Protein AF-A0A968WGW6-F1 (afdb_monomer)

Solvent-accessible surface area (backbone atoms only — not comparable to full-atom values): 3790 Å² total; per-residue (Å²): 138,78,81,83,78,74,76,85,71,91,60,93,43,71,43,83,65,50,78,43,75,61,52,95,88,59,64,75,87,40,46,39,62,72,59,23,73,75,49,97,53,58,28,26,60,42,66,42,70,60,74,79,75,79,79,125

pLDDT: mean 72.77, std 19.75, range [35.44, 94.5]

Mean predicted aligned error: 11.07 Å

Secondary structure (DSSP, 8-state):
-----------TTEEEEEEEE--TTS-GGGB-HHHHHHTTS-EEEEEEE-------

Structure (mmCIF, N/CA/C/O backbone):
data_AF-A0A968WGW6-F1
#
_entry.id   AF-A0A968WGW6-F1
#
loop_
_atom_site.group_PDB
_atom_site.id
_atom_site.type_symbol
_atom_site.label_atom_id
_atom_site.label_alt_id
_atom_site.label_comp_id
_atom_site.label_asym_id
_atom_site.label_entity_id
_atom_site.label_seq_id
_atom_site.pdbx_PDB_ins_code
_atom_site.Cartn_x
_atom_site.Cartn_y
_atom_site.Cartn_z
_atom_site.occupancy
_atom_site.B_iso_or_equiv
_atom_site.auth_seq_id
_atom_site.auth_comp_id
_atom_site.auth_asym_id
_atom_site.auth_atom_id
_atom_site.pdbx_PDB_model_num
ATOM 1 N N . MET A 1 1 ? 20.940 6.875 2.217 1.00 35.44 1 MET A N 1
ATOM 2 C CA . MET A 1 1 ? 19.652 7.481 1.822 1.00 35.44 1 MET A CA 1
ATOM 3 C C . MET A 1 1 ? 18.546 6.523 2.232 1.00 35.44 1 MET A C 1
ATOM 5 O O . MET A 1 1 ? 18.154 5.669 1.450 1.00 35.44 1 MET A O 1
ATOM 9 N N . GLN A 1 2 ? 18.150 6.581 3.503 1.00 41.25 2 GLN A N 1
ATOM 10 C CA . GLN A 1 2 ? 16.979 5.869 4.013 1.00 41.25 2 GLN A CA 1
ATOM 11 C C . GLN A 1 2 ? 15.795 6.798 3.784 1.00 41.25 2 GLN A C 1
ATOM 13 O O . GLN A 1 2 ? 15.851 7.958 4.173 1.00 41.25 2 GLN A O 1
ATOM 18 N N . GLY A 1 3 ? 14.808 6.324 3.031 1.00 39.81 3 GLY A N 1
ATOM 19 C CA . GLY A 1 3 ? 13.609 7.092 2.747 1.00 39.81 3 GLY A CA 1
ATOM 20 C C . GLY A 1 3 ? 12.802 7.237 4.024 1.00 39.81 3 GLY A C 1
ATOM 21 O O . GLY A 1 3 ? 12.216 6.266 4.493 1.00 39.81 3 GLY A O 1
ATOM 22 N N . ASP A 1 4 ? 12.803 8.448 4.559 1.00 42.50 4 ASP A N 1
ATOM 23 C CA . ASP A 1 4 ? 11.825 8.989 5.487 1.00 42.50 4 ASP A CA 1
ATOM 24 C C . ASP A 1 4 ? 10.390 8.666 5.037 1.00 42.50 4 ASP A C 1
ATOM 26 O O . ASP A 1 4 ? 9.751 9.444 4.329 1.00 42.50 4 ASP A O 1
ATOM 30 N N . PHE A 1 5 ? 9.838 7.534 5.473 1.00 48.09 5 PHE A N 1
ATOM 31 C CA . PHE A 1 5 ? 8.389 7.382 5.558 1.00 48.09 5 PHE A CA 1
ATOM 32 C C . PHE A 1 5 ? 7.937 8.031 6.866 1.00 48.09 5 PHE A C 1
ATOM 34 O O . PHE A 1 5 ? 7.688 7.376 7.873 1.00 48.09 5 PHE A O 1
ATOM 41 N N . HIS A 1 6 ? 7.871 9.363 6.841 1.00 43.84 6 HIS A N 1
ATOM 42 C CA . HIS A 1 6 ? 7.135 10.137 7.829 1.00 43.84 6 HIS A CA 1
ATOM 43 C C . HIS A 1 6 ? 5.651 9.770 7.696 1.00 43.84 6 HIS A C 1
ATOM 45 O O . HIS A 1 6 ? 4.935 10.294 6.840 1.00 43.84 6 HIS A O 1
ATOM 51 N N . SER A 1 7 ? 5.199 8.829 8.524 1.00 50.34 7 SER A N 1
ATOM 52 C CA . SER A 1 7 ? 3.785 8.521 8.709 1.00 50.34 7 SER A CA 1
ATOM 53 C C . SER A 1 7 ? 3.054 9.786 9.157 1.00 50.34 7 SER A C 1
ATOM 55 O O . SER A 1 7 ? 3.131 10.201 10.308 1.00 50.34 7 SER A O 1
ATOM 57 N N . ILE A 1 8 ? 2.319 10.402 8.233 1.00 51.25 8 ILE A N 1
ATOM 58 C CA . ILE A 1 8 ? 1.412 11.531 8.491 1.00 51.25 8 ILE A CA 1
ATOM 59 C C . ILE A 1 8 ? 0.154 11.129 9.281 1.00 51.25 8 ILE A C 1
ATOM 61 O O . ILE A 1 8 ? -0.738 11.952 9.467 1.00 51.25 8 ILE A O 1
ATOM 65 N N . PHE A 1 9 ? 0.056 9.892 9.775 1.00 49.84 9 PHE A N 1
ATOM 66 C CA . PHE A 1 9 ? -1.126 9.423 10.488 1.00 49.84 9 PHE A CA 1
ATOM 67 C C . PHE A 1 9 ? -0.920 9.460 12.006 1.00 49.84 9 PHE A C 1
ATOM 69 O O . PHE A 1 9 ? -0.616 8.468 12.659 1.00 49.84 9 PHE A O 1
ATOM 76 N N . LYS A 1 10 ? -1.113 10.652 12.582 1.00 49.59 10 LYS A N 1
ATOM 77 C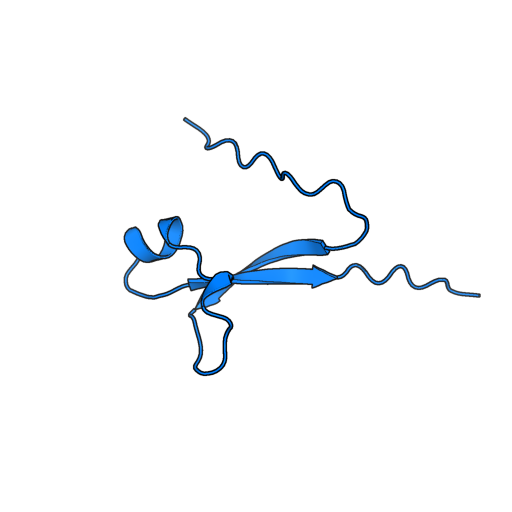 CA . LYS A 1 10 ? -1.531 10.785 13.983 1.00 49.59 10 LYS A CA 1
ATOM 78 C C . LYS A 1 10 ? -2.995 10.341 14.073 1.00 49.59 10 LYS A C 1
ATOM 80 O O . LYS A 1 10 ? -3.891 11.165 13.925 1.00 49.59 10 LYS A O 1
ATOM 85 N N . GLY A 1 11 ? -3.239 9.051 14.273 1.00 45.38 11 GLY A N 1
ATOM 86 C CA . GLY A 1 11 ? -4.590 8.517 14.426 1.00 45.38 11 GLY A CA 1
ATOM 87 C C . GLY A 1 11 ? -4.554 7.068 14.883 1.00 45.38 11 GLY A C 1
ATOM 88 O O . GLY A 1 11 ? -4.227 6.184 14.103 1.00 45.38 11 GLY A O 1
ATOM 89 N N . THR A 1 12 ? -4.847 6.875 16.161 1.00 52.97 12 THR A N 1
ATOM 90 C CA . THR A 1 12 ? -5.027 5.632 16.917 1.00 52.97 12 THR A CA 1
ATOM 91 C C . THR A 1 12 ? -5.513 4.453 16.057 1.00 52.97 12 THR A C 1
ATOM 93 O O . THR A 1 12 ? -6.643 4.470 15.577 1.00 52.97 12 THR A O 1
ATOM 96 N N . GLY A 1 13 ? -4.667 3.433 15.871 1.00 56.16 13 GLY A N 1
ATOM 97 C CA . GLY A 1 13 ? -5.109 2.076 15.532 1.00 56.16 13 GLY A CA 1
ATOM 98 C C . GLY A 1 13 ? -4.699 1.490 14.179 1.00 56.16 13 GLY A C 1
ATOM 99 O O . GLY A 1 13 ? -4.796 0.281 14.054 1.00 56.16 13 GLY A O 1
ATOM 100 N N . LEU A 1 14 ? -4.234 2.257 13.184 1.00 62.84 14 LEU A N 1
ATOM 101 C CA . LEU A 1 14 ? -3.913 1.709 11.852 1.00 62.84 14 LEU A CA 1
ATOM 102 C C . LEU A 1 14 ? -2.396 1.667 11.605 1.00 62.84 14 LEU A C 1
ATOM 104 O O . LEU A 1 14 ? -1.825 2.608 11.049 1.00 62.84 14 LEU A O 1
ATOM 108 N N . GLU A 1 15 ? -1.739 0.581 12.015 1.00 70.62 15 GLU A N 1
ATOM 109 C CA . GLU A 1 15 ? -0.316 0.376 11.736 1.00 70.62 15 GLU A CA 1
ATOM 110 C C . GLU A 1 15 ? -0.106 -0.315 10.385 1.00 70.62 15 GLU A C 1
ATOM 112 O O . GLU A 1 15 ? -0.914 -1.124 9.921 1.00 70.62 15 GLU A O 1
ATOM 117 N N . PHE A 1 16 ? 0.992 0.039 9.717 1.00 71.44 16 PHE A N 1
ATOM 118 C CA . PHE A 1 16 ? 1.437 -0.683 8.532 1.00 71.44 16 PHE A CA 1
ATOM 119 C C . PHE A 1 16 ? 1.785 -2.123 8.928 1.00 71.44 16 PHE A C 1
ATOM 121 O O . PHE A 1 16 ? 2.569 -2.328 9.851 1.00 71.44 16 PHE A O 1
ATOM 128 N N . ASP A 1 17 ? 1.215 -3.096 8.221 1.00 79.88 17 ASP A N 1
ATOM 129 C CA . ASP A 1 17 ? 1.411 -4.521 8.497 1.00 79.88 17 ASP A CA 1
ATOM 130 C C . ASP A 1 17 ? 2.402 -5.127 7.499 1.00 79.88 17 ASP A C 1
ATOM 132 O O . ASP A 1 17 ? 3.483 -5.561 7.890 1.00 79.88 17 ASP A O 1
ATOM 136 N N . ASP A 1 18 ? 2.069 -5.099 6.203 1.00 83.56 18 ASP A N 1
ATOM 137 C CA . ASP A 1 18 ? 2.880 -5.738 5.161 1.00 83.56 18 ASP A CA 1
ATOM 138 C C . ASP A 1 18 ? 2.554 -5.218 3.745 1.00 83.56 18 ASP A C 1
ATOM 140 O O . ASP A 1 18 ? 1.540 -4.546 3.519 1.00 83.56 18 ASP A O 1
ATOM 144 N N . VAL A 1 19 ? 3.396 -5.551 2.760 1.00 88.69 19 VAL A N 1
ATOM 145 C CA . VAL A 1 19 ? 3.144 -5.300 1.333 1.00 88.69 19 VAL A CA 1
ATOM 146 C C . VAL A 1 19 ? 2.915 -6.619 0.610 1.00 88.69 19 VAL A C 1
ATOM 148 O O . VAL A 1 19 ? 3.820 -7.443 0.498 1.00 88.69 19 VAL A O 1
ATOM 151 N N . ARG A 1 20 ? 1.743 -6.763 -0.011 1.00 92.00 20 ARG A N 1
ATOM 152 C CA . ARG A 1 20 ? 1.397 -7.967 -0.777 1.00 92.00 20 ARG A CA 1
ATOM 153 C C . ARG A 1 20 ? 1.099 -7.675 -2.248 1.00 92.00 20 ARG A C 1
ATOM 155 O O . ARG A 1 20 ? 0.749 -6.542 -2.585 1.00 92.00 20 ARG A O 1
ATOM 162 N N . PRO A 1 21 ? 1.189 -8.681 -3.138 1.00 93.75 21 PRO A N 1
ATOM 163 C CA . PRO A 1 21 ? 0.723 -8.545 -4.512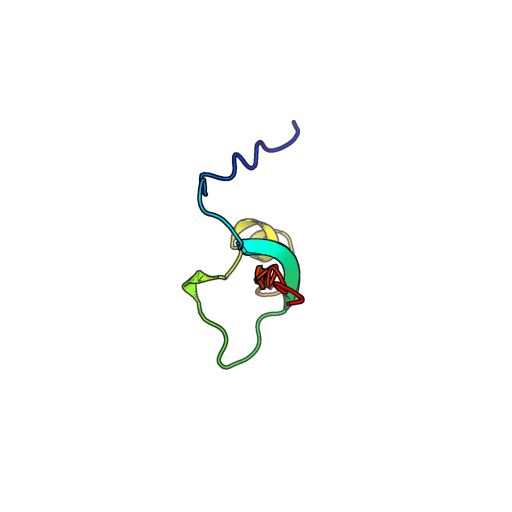 1.00 93.75 21 PRO A CA 1
ATOM 164 C C . PRO A 1 21 ? -0.757 -8.147 -4.563 1.00 93.75 21 PRO A C 1
ATOM 166 O O . PRO A 1 21 ? -1.583 -8.665 -3.803 1.00 93.75 21 PRO A O 1
ATOM 169 N N . TYR A 1 22 ? -1.072 -7.234 -5.477 1.00 93.56 22 TYR A N 1
ATOM 170 C CA . TYR A 1 22 ? -2.433 -6.818 -5.793 1.00 93.56 22 TYR A CA 1
ATOM 171 C C . TYR A 1 22 ? -3.264 -8.022 -6.237 1.00 93.56 22 TYR A C 1
ATOM 173 O O . TYR A 1 22 ? -2.833 -8.820 -7.074 1.00 93.56 22 TYR A O 1
ATOM 181 N N . GLN A 1 23 ? -4.479 -8.113 -5.715 1.00 94.50 23 GLN A N 1
ATOM 182 C CA . GLN A 1 23 ? -5.495 -9.049 -6.158 1.00 94.50 23 GLN A CA 1
ATOM 183 C C . GLN A 1 23 ? -6.714 -8.289 -6.671 1.00 94.50 23 GLN A C 1
ATOM 185 O O . GLN A 1 23 ? -7.000 -7.161 -6.271 1.00 94.50 23 GLN A O 1
ATOM 190 N N . TYR A 1 24 ? -7.451 -8.919 -7.582 1.00 91.62 24 TYR A N 1
ATOM 191 C CA . TYR A 1 24 ? -8.679 -8.331 -8.097 1.00 91.62 24 TYR A CA 1
ATOM 192 C C . TYR A 1 24 ? -9.671 -8.081 -6.952 1.00 91.62 24 TYR A C 1
ATOM 194 O O . TYR A 1 24 ? -9.998 -8.998 -6.202 1.00 91.62 24 TYR A O 1
ATOM 202 N N . GLY A 1 25 ? -10.144 -6.840 -6.838 1.00 91.81 25 GLY A N 1
ATOM 203 C CA . GLY A 1 25 ? -10.996 -6.388 -5.735 1.00 91.81 25 GLY A CA 1
ATOM 204 C C . GLY A 1 25 ? -10.263 -5.551 -4.687 1.00 91.81 25 GLY A C 1
ATOM 205 O O . GLY A 1 25 ? -10.925 -4.895 -3.886 1.00 91.81 25 GLY A O 1
ATOM 206 N N . ASP A 1 26 ? -8.929 -5.505 -4.725 1.00 90.56 26 ASP A N 1
ATOM 207 C CA . ASP A 1 26 ? -8.171 -4.574 -3.898 1.00 90.56 26 ASP A CA 1
ATOM 208 C C . ASP A 1 26 ? -8.395 -3.125 -4.325 1.00 90.56 26 ASP A C 1
ATOM 210 O O . ASP A 1 26 ? -8.536 -2.796 -5.510 1.00 90.56 26 ASP A O 1
ATOM 214 N N . ASP A 1 27 ? -8.385 -2.245 -3.328 1.00 89.62 27 ASP A N 1
ATOM 215 C CA . ASP A 1 27 ? -8.501 -0.813 -3.535 1.00 89.62 27 ASP A CA 1
ATOM 216 C C . ASP A 1 27 ? -7.238 -0.264 -4.210 1.00 89.62 27 ASP A C 1
ATOM 218 O O . ASP A 1 27 ? -6.131 -0.328 -3.684 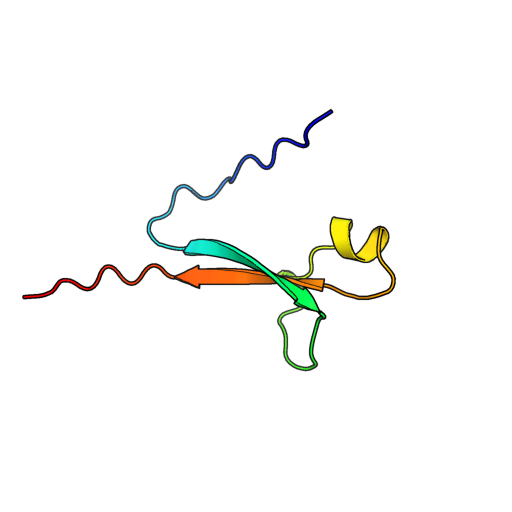1.00 89.62 27 ASP A O 1
ATOM 222 N N . ILE A 1 28 ? -7.405 0.343 -5.381 1.00 88.94 28 ILE A N 1
ATOM 223 C CA . ILE A 1 28 ? -6.310 0.922 -6.172 1.00 88.94 28 ILE A CA 1
ATOM 224 C C . ILE A 1 28 ? -5.585 2.038 -5.397 1.00 88.94 28 ILE A C 1
ATOM 226 O O . ILE A 1 28 ? -4.406 2.301 -5.629 1.00 88.94 28 ILE A O 1
ATOM 230 N N . ARG A 1 29 ? -6.259 2.682 -4.437 1.00 90.06 29 ARG A N 1
ATOM 231 C CA . ARG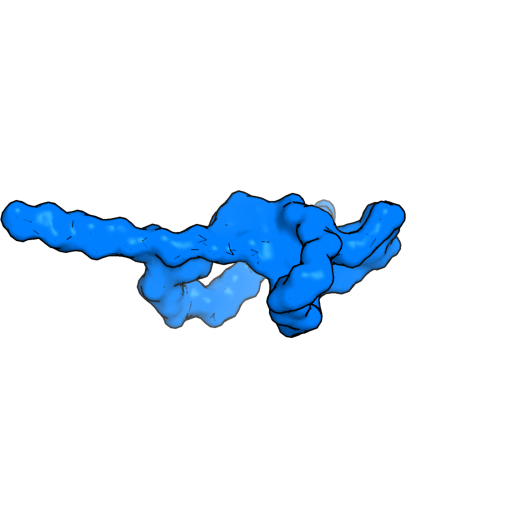 A 1 29 ? -5.682 3.743 -3.599 1.00 90.06 29 ARG A CA 1
ATOM 232 C C . ARG A 1 29 ? -4.650 3.219 -2.603 1.00 90.06 29 ARG A C 1
ATOM 234 O O . ARG A 1 29 ? -3.849 4.010 -2.113 1.00 90.06 29 ARG A O 1
ATOM 241 N N . THR A 1 30 ? -4.655 1.919 -2.305 1.00 90.12 30 THR A N 1
ATOM 242 C CA . THR A 1 30 ? -3.670 1.295 -1.411 1.00 90.12 30 THR A CA 1
ATOM 243 C C . THR A 1 30 ? -2.447 0.770 -2.163 1.00 90.12 30 THR A C 1
ATOM 245 O O . THR A 1 30 ? -1.517 0.273 -1.525 1.00 90.12 30 THR A O 1
ATOM 248 N N . ILE A 1 31 ? -2.407 0.904 -3.497 1.00 92.00 31 ILE A N 1
ATOM 249 C CA . ILE A 1 31 ? -1.261 0.493 -4.313 1.00 92.00 31 ILE A CA 1
ATOM 250 C C . ILE A 1 31 ? -0.027 1.315 -3.940 1.00 92.00 31 ILE A C 1
ATOM 252 O O . ILE A 1 31 ? -0.020 2.547 -4.010 1.00 92.00 31 ILE A O 1
ATOM 256 N N . ASP A 1 32 ? 1.057 0.615 -3.612 1.00 91.44 32 ASP A N 1
ATOM 257 C CA . ASP A 1 32 ? 2.373 1.221 -3.497 1.00 91.44 32 ASP A CA 1
ATOM 258 C C . ASP A 1 32 ? 3.040 1.265 -4.875 1.00 91.44 32 ASP A C 1
ATOM 260 O O . ASP A 1 32 ? 3.646 0.297 -5.346 1.00 91.44 32 ASP A O 1
ATOM 264 N N . TRP A 1 33 ? 2.942 2.421 -5.530 1.00 89.81 33 TRP A N 1
ATOM 265 C CA . TRP A 1 33 ? 3.577 2.653 -6.826 1.00 89.81 33 TRP A CA 1
ATOM 266 C C . TRP A 1 33 ? 5.109 2.692 -6.759 1.00 89.81 33 TRP A C 1
ATOM 268 O O . TRP A 1 33 ? 5.751 2.424 -7.769 1.00 89.81 33 TRP A O 1
ATOM 278 N N . ASN A 1 34 ? 5.723 2.977 -5.604 1.00 90.06 34 ASN A N 1
ATOM 279 C CA . ASN A 1 34 ? 7.184 2.973 -5.461 1.00 90.06 34 ASN A CA 1
ATOM 280 C C . ASN A 1 34 ? 7.730 1.543 -5.508 1.00 90.06 34 ASN A C 1
ATOM 282 O O . ASN A 1 34 ? 8.703 1.273 -6.213 1.00 90.06 34 ASN A O 1
ATOM 286 N N . VAL A 1 35 ? 7.078 0.627 -4.791 1.00 87.88 35 VAL A N 1
ATOM 287 C CA . VAL A 1 35 ? 7.406 -0.804 -4.809 1.00 87.88 35 VAL A CA 1
A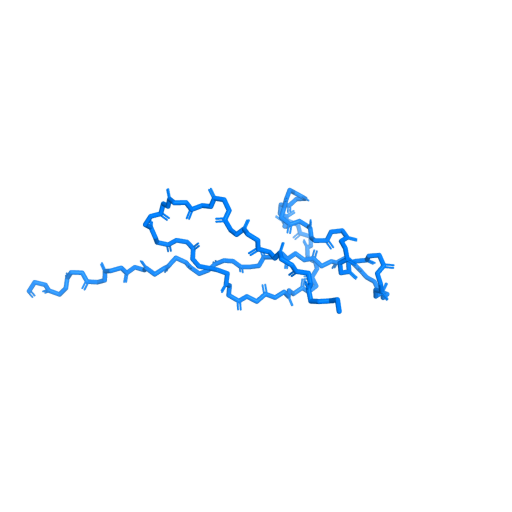TOM 288 C C . VAL A 1 35 ? 7.039 -1.407 -6.162 1.00 87.88 35 VAL A C 1
ATOM 290 O O . VAL A 1 35 ? 7.871 -2.073 -6.779 1.00 87.88 35 VAL A O 1
ATOM 293 N N . SER A 1 36 ? 5.841 -1.100 -6.669 1.00 90.25 36 SER A N 1
ATOM 294 C CA . SER A 1 36 ? 5.369 -1.617 -7.961 1.00 90.25 36 SER A CA 1
ATOM 295 C C . SER A 1 36 ? 6.244 -1.169 -9.135 1.00 90.25 36 SER A C 1
ATOM 297 O O . SER A 1 36 ? 6.436 -1.928 -10.075 1.00 90.25 36 SER A O 1
ATOM 299 N N . ALA A 1 37 ? 6.832 0.032 -9.079 1.00 89.56 37 ALA A N 1
ATOM 300 C CA . ALA A 1 37 ? 7.750 0.516 -10.112 1.00 89.56 37 ALA A CA 1
ATOM 301 C C . ALA A 1 37 ? 9.136 -0.155 -10.082 1.00 89.56 37 ALA A C 1
ATOM 303 O O . ALA A 1 37 ? 9.858 -0.105 -11.075 1.00 89.56 37 ALA A O 1
ATOM 304 N N . LYS A 1 38 ? 9.537 -0.743 -8.948 1.00 88.00 38 LYS A N 1
ATOM 305 C CA . LYS A 1 38 ? 10.839 -1.413 -8.779 1.00 88.00 38 LYS A CA 1
ATOM 306 C C . LYS A 1 38 ? 10.766 -2.922 -9.002 1.00 88.00 38 LYS A C 1
ATOM 308 O O . LYS A 1 38 ? 11.783 -3.534 -9.314 1.00 88.00 38 LYS A O 1
ATOM 313 N N . GLY A 1 39 ? 9.595 -3.517 -8.790 1.00 79.25 39 GLY A N 1
ATOM 314 C CA . GLY A 1 39 ? 9.345 -4.941 -8.977 1.00 79.25 39 GLY A CA 1
ATOM 315 C C . GLY A 1 39 ? 8.668 -5.264 -10.308 1.00 79.25 39 GLY A C 1
ATOM 316 O O . GLY A 1 39 ? 8.278 -4.390 -11.075 1.00 79.25 39 GLY A O 1
ATOM 317 N N . HIS A 1 40 ? 8.480 -6.556 -10.557 1.00 84.62 40 HIS A N 1
ATOM 318 C CA . HIS A 1 40 ? 7.625 -7.044 -11.636 1.00 84.62 40 HIS A CA 1
ATOM 319 C C . HIS A 1 40 ? 6.238 -7.367 -11.069 1.00 84.62 40 HIS A C 1
ATOM 321 O O . HIS A 1 40 ? 5.942 -8.522 -10.771 1.00 84.62 40 HIS A O 1
ATOM 327 N N . GLY A 1 41 ? 5.401 -6.346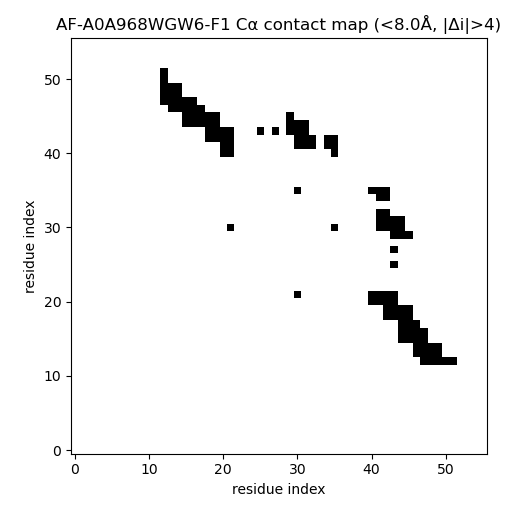 -10.869 1.00 89.31 41 GLY A N 1
ATOM 328 C CA . GLY A 1 41 ? 4.019 -6.529 -10.415 1.00 89.31 41 GLY A CA 1
ATOM 329 C C . GLY A 1 41 ? 3.456 -5.339 -9.643 1.00 89.31 41 GLY A C 1
ATOM 330 O O . GLY A 1 41 ? 4.192 -4.448 -9.229 1.00 89.31 41 GLY A O 1
ATOM 331 N N . THR A 1 42 ? 2.138 -5.342 -9.448 1.00 94.44 42 THR A N 1
ATOM 332 C CA . THR A 1 42 ? 1.433 -4.345 -8.633 1.00 94.44 42 THR A CA 1
ATOM 333 C C . THR A 1 42 ? 1.347 -4.835 -7.195 1.00 94.44 42 THR A C 1
ATOM 335 O O . THR A 1 42 ? 0.954 -5.976 -6.957 1.00 94.44 42 THR A O 1
ATOM 338 N N . PHE A 1 43 ? 1.675 -3.972 -6.241 1.00 93.38 43 PHE A N 1
ATOM 339 C CA . PHE A 1 43 ? 1.670 -4.282 -4.816 1.00 93.38 43 PHE A CA 1
ATOM 340 C C . PHE A 1 43 ? 0.793 -3.300 -4.045 1.00 93.38 43 PHE A C 1
ATOM 342 O O . PHE A 1 43 ? 0.777 -2.110 -4.355 1.00 93.38 43 PHE A O 1
ATOM 349 N N . VAL A 1 44 ? 0.087 -3.791 -3.029 1.00 93.75 44 VAL A N 1
ATOM 350 C CA . VAL A 1 44 ? -0.782 -3.004 -2.145 1.00 93.75 44 VAL A CA 1
ATOM 351 C C . VAL A 1 44 ? -0.258 -3.025 -0.715 1.00 93.75 44 VAL A C 1
ATOM 353 O O . VAL A 1 44 ? 0.295 -4.030 -0.263 1.00 93.75 44 VAL A O 1
ATOM 356 N N . LYS A 1 45 ? -0.437 -1.912 -0.000 1.00 90.31 45 LYS A N 1
ATOM 357 C CA . LYS A 1 45 ? -0.162 -1.833 1.436 1.00 90.31 45 LYS A CA 1
ATOM 358 C C . LYS A 1 45 ? -1.311 -2.446 2.211 1.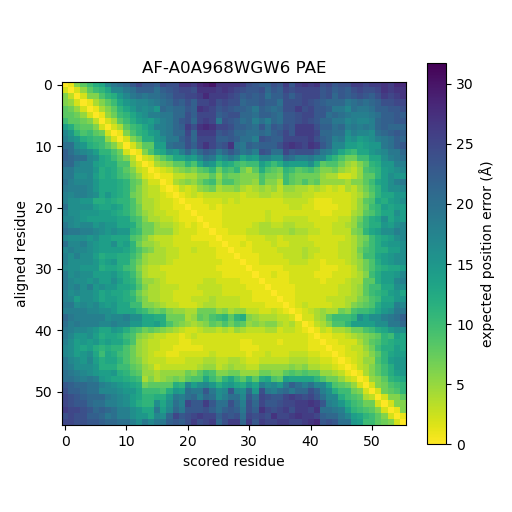00 90.31 45 LYS A C 1
ATOM 360 O O . LYS A 1 45 ? -2.467 -2.062 2.026 1.00 90.31 45 LYS A O 1
ATOM 365 N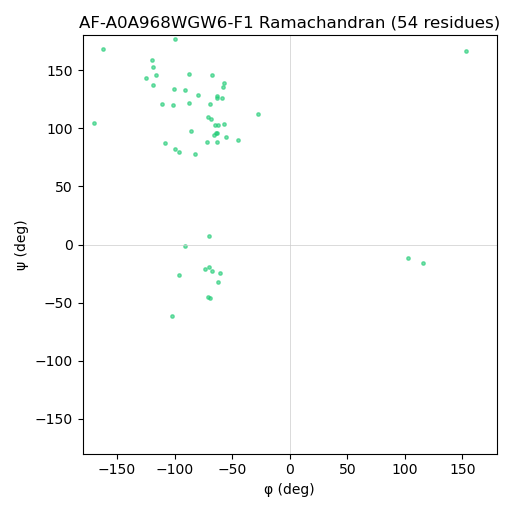 N . THR A 1 46 ? -0.964 -3.350 3.107 1.00 84.19 46 THR A N 1
ATOM 366 C CA . THR A 1 46 ? -1.874 -3.921 4.088 1.00 84.19 46 THR A CA 1
ATOM 367 C C . THR A 1 46 ? -1.627 -3.217 5.409 1.00 84.19 46 THR A C 1
ATOM 369 O O . THR A 1 46 ? -0.483 -2.997 5.810 1.00 84.19 46 THR A O 1
ATOM 372 N N . PHE A 1 47 ? -2.710 -2.824 6.062 1.00 79.88 47 PHE A N 1
ATOM 373 C CA . PHE A 1 47 ? -2.666 -2.181 7.361 1.00 79.88 47 PHE A CA 1
ATOM 374 C C . PHE A 1 47 ? -3.420 -3.059 8.341 1.00 79.88 47 PHE A C 1
ATOM 376 O O . PHE A 1 47 ? -4.486 -3.585 8.010 1.00 79.88 47 PHE A O 1
ATOM 383 N N . ARG A 1 48 ? -2.866 -3.222 9.535 1.00 73.06 48 ARG A N 1
ATOM 384 C CA . ARG A 1 48 ? -3.505 -3.963 10.606 1.00 73.06 48 ARG A CA 1
ATOM 385 C C . ARG A 1 48 ? -4.099 -2.959 11.569 1.00 73.06 48 ARG A C 1
ATOM 387 O O . ARG A 1 48 ? -3.395 -2.125 12.129 1.00 73.06 48 ARG A O 1
ATOM 394 N N . GLU A 1 49 ? -5.411 -3.051 11.740 1.00 67.19 49 GLU A N 1
ATOM 395 C CA . GLU A 1 49 ? -6.069 -2.367 12.839 1.00 67.19 49 GLU A CA 1
ATOM 396 C C . GLU A 1 49 ? -5.685 -3.088 14.134 1.00 67.19 49 GLU A C 1
ATOM 398 O O . GLU A 1 49 ? -6.105 -4.229 14.365 1.00 67.19 49 GLU A O 1
ATOM 403 N N . GLU A 1 50 ? -4.867 -2.456 14.976 1.00 58.31 50 GLU A N 1
ATOM 404 C CA . GLU A 1 50 ? -4.744 -2.879 16.364 1.00 58.31 50 GLU A CA 1
ATOM 405 C C . GLU A 1 50 ? -6.099 -2.626 17.026 1.00 58.31 50 GLU A C 1
ATOM 407 O O . GLU A 1 50 ? -6.416 -1.529 17.483 1.00 58.31 50 GLU A O 1
ATOM 412 N N . LYS A 1 51 ? -6.948 -3.659 17.050 1.00 55.28 51 LYS A N 1
ATOM 413 C CA . LYS A 1 51 ? -8.057 -3.688 17.995 1.00 55.28 51 LYS A CA 1
ATOM 414 C C . LYS A 1 51 ? -7.428 -3.685 19.376 1.00 55.28 51 LYS A C 1
ATOM 416 O O . LYS A 1 51 ? -6.978 -4.730 19.843 1.00 55.28 51 LYS A O 1
ATOM 421 N N . GLU A 1 52 ? -7.452 -2.536 20.038 1.00 51.47 52 GLU A N 1
ATOM 422 C CA . GLU A 1 52 ? -7.429 -2.487 21.491 1.00 51.47 52 GLU A CA 1
ATOM 423 C C . GLU A 1 52 ? -8.605 -3.354 21.963 1.00 51.47 52 GLU A C 1
ATOM 425 O O . GLU A 1 52 ? -9.757 -2.923 22.017 1.00 51.47 52 GLU A O 1
ATOM 430 N N . GLN A 1 53 ? -8.349 -4.640 22.219 1.00 44.31 53 GLN A N 1
ATOM 431 C CA . GLN A 1 53 ? -9.264 -5.450 22.996 1.00 44.31 53 GLN A CA 1
ATOM 432 C C . GLN A 1 53 ? -9.283 -4.810 24.379 1.00 44.31 53 GLN A C 1
ATOM 434 O O . GLN A 1 53 ? -8.422 -5.086 25.210 1.00 44.31 53 GLN A O 1
ATOM 439 N N . THR A 1 54 ? -10.268 -3.952 24.639 1.00 46.47 54 THR A N 1
ATOM 440 C CA . THR A 1 54 ? -10.708 -3.703 26.007 1.00 46.47 54 THR A CA 1
ATOM 441 C C . THR A 1 54 ? -11.253 -5.032 26.524 1.00 46.47 54 THR A C 1
ATOM 443 O O . THR A 1 54 ? -12.415 -5.378 26.321 1.00 46.47 54 THR A O 1
ATOM 446 N N . ILE A 1 55 ? -10.365 -5.840 27.098 1.00 50.12 55 ILE A N 1
ATOM 447 C CA . ILE A 1 55 ? -10.728 -6.937 27.990 1.00 50.12 55 ILE A CA 1
ATOM 448 C C . ILE A 1 55 ? -11.357 -6.271 29.215 1.00 50.12 55 ILE A C 1
ATOM 450 O O . ILE A 1 55 ? -10.652 -5.647 30.006 1.00 50.12 55 ILE A O 1
ATOM 454 N N . PHE A 1 56 ? -12.688 -6.318 29.286 1.00 50.56 56 PHE A N 1
ATOM 455 C CA . PHE A 1 56 ? -13.453 -6.017 30.496 1.00 50.56 56 PHE A CA 1
ATOM 456 C C . PHE A 1 56 ? -13.386 -7.198 31.463 1.00 50.56 56 PHE A C 1
ATOM 458 O O . PHE A 1 56 ? -13.392 -8.353 30.973 1.00 50.56 56 PHE A O 1
#

Sequence (56 aa):
MQGDFHSIFKGTGLEFDDVRPYQYGDDIRTIDWNVSAKGHGTFVKTFREEKEQTIF

Foldseek 3Di:
DPDPPPPPDPDAFWA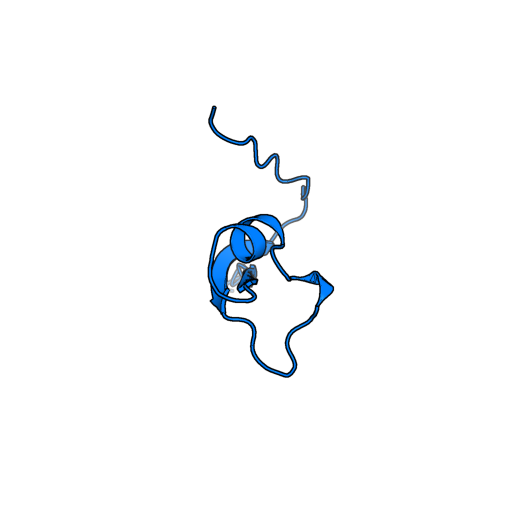FDDKDFDDPPDDPVQWDPVVVVVDPGIIGTDIGGPPPPPPD

Radius of gyration: 14.04 Å; Cα contacts (8 Å, |Δi|>4): 62; chains: 1; bounding box: 33×21×42 Å